Protein AF-A0A5C4U769-F1 (afdb_monomer)

Nearest PDB structures (foldseek):
  7s6h-assembly2_C  TM=7.176E-01  e=9.713E-01  Homo sapiens
  2dmj-assembly1_A  TM=6.409E-01  e=7.586E-01  Homo sapiens
  1uw0-assembly1_A  TM=5.470E-01  e=7.131E-01  Homo sapiens
  6gaw-assembly1_Bu  TM=2.196E-01  e=7.937E+00  Sus scrofa

Secondary structure (DSSP, 8-state):
------------------TTTTTTEEEEEPPTTTTTPEEEEEEEPGGG--S-EEBTTT--EE-TT--EEEEEETTTTT-TTT-EEEEHHHHHT-

Solvent-accessible surface area (backbone atoms only — not comparable to full-atom values): 5805 Å² total; per-residue (Å²): 143,81,86,87,82,81,81,74,76,82,77,77,82,79,67,80,81,50,79,52,61,83,69,56,39,47,78,42,76,35,60,82,90,54,82,53,42,51,24,39,32,30,75,41,50,28,92,74,24,78,59,75,46,59,16,81,80,76,73,45,75,42,57,53,58,44,60,27,30,38,37,25,54,55,85,71,63,76,40,80,84,60,50,44,40,29,45,56,70,49,60,75,72,108

Structure (mmCIF, N/CA/C/O backbone):
data_AF-A0A5C4U769-F1
#
_entry.id   AF-A0A5C4U769-F1
#
loop_
_atom_site.group_PDB
_atom_site.id
_atom_site.type_symbol
_atom_site.label_atom_id
_atom_site.label_alt_id
_atom_site.label_comp_id
_atom_site.label_asym_id
_atom_s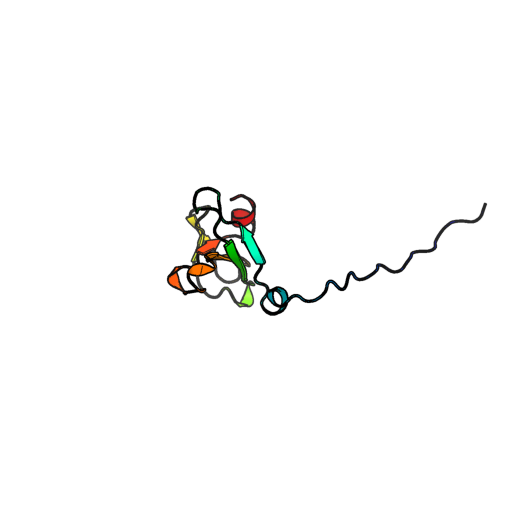ite.label_entity_id
_atom_site.label_seq_id
_atom_site.pdbx_PDB_ins_code
_atom_site.Cartn_x
_atom_site.Cartn_y
_atom_site.Cartn_z
_atom_site.occupancy
_atom_site.B_iso_or_equiv
_atom_site.auth_seq_id
_atom_site.auth_comp_id
_atom_site.auth_asym_id
_atom_site.auth_atom_id
_atom_site.pdbx_PDB_model_num
ATOM 1 N N . MET A 1 1 ? 13.698 46.623 24.304 1.00 50.00 1 MET A N 1
ATOM 2 C CA . MET A 1 1 ? 13.463 45.177 24.075 1.00 50.0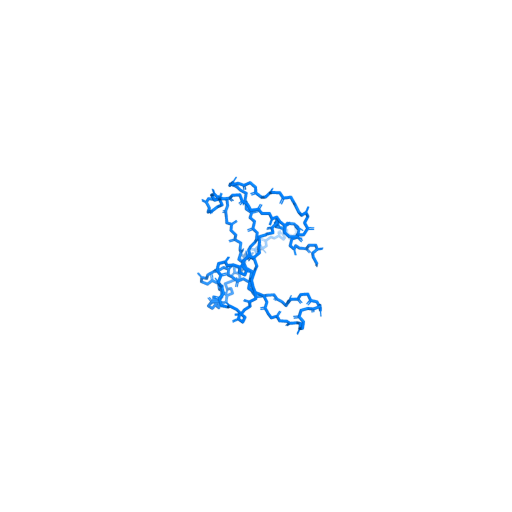0 1 MET A CA 1
ATOM 3 C C . MET A 1 1 ? 11.961 44.922 23.981 1.00 50.00 1 MET A C 1
ATOM 5 O O . MET A 1 1 ? 11.299 44.913 25.006 1.00 50.00 1 MET A O 1
ATOM 9 N N . GLY A 1 2 ? 11.412 44.772 22.771 1.00 51.84 2 GLY A N 1
ATOM 10 C CA . GLY A 1 2 ? 9.989 44.484 22.527 1.00 51.84 2 GLY A CA 1
ATOM 11 C C . GLY A 1 2 ? 9.845 43.192 21.722 1.00 51.84 2 GLY A C 1
ATOM 12 O O . GLY A 1 2 ? 10.534 43.003 20.721 1.00 51.84 2 GLY A O 1
ATOM 13 N N . ARG A 1 3 ? 9.027 42.256 22.208 1.00 56.44 3 ARG A N 1
ATOM 14 C CA . ARG A 1 3 ? 8.926 40.884 21.695 1.00 56.44 3 ARG A CA 1
ATOM 15 C C . ARG A 1 3 ? 8.234 40.834 20.322 1.00 56.44 3 ARG A C 1
ATOM 17 O O . ARG A 1 3 ? 7.063 41.159 20.195 1.00 56.44 3 ARG A O 1
ATOM 24 N N . LYS A 1 4 ? 8.999 40.384 19.319 1.00 56.47 4 LYS A N 1
ATOM 25 C CA . LYS A 1 4 ? 8.667 39.382 18.282 1.00 56.47 4 LYS A CA 1
ATOM 26 C C . LYS A 1 4 ? 7.247 38.814 18.393 1.00 56.47 4 LYS A C 1
ATOM 28 O O . LYS A 1 4 ? 6.955 38.228 19.426 1.00 56.47 4 LYS A O 1
ATOM 33 N N . ASN A 1 5 ? 6.447 38.956 17.324 1.00 59.22 5 ASN A N 1
ATOM 34 C CA . ASN A 1 5 ? 5.462 37.980 16.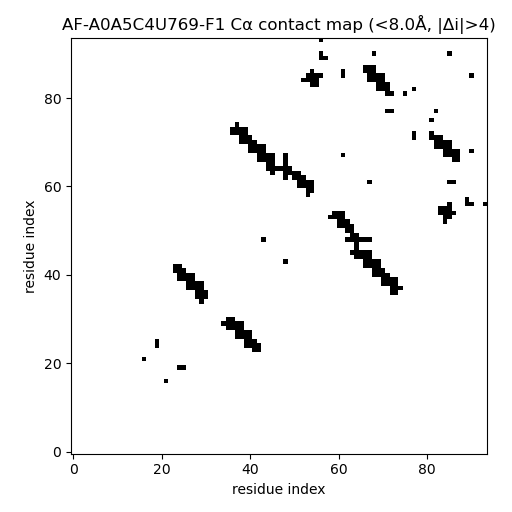817 1.00 59.22 5 ASN A CA 1
ATOM 35 C C . ASN A 1 5 ? 4.697 38.545 15.600 1.00 59.22 5 ASN A C 1
ATOM 37 O O . ASN A 1 5 ? 3.574 39.021 15.721 1.00 59.22 5 ASN A O 1
ATOM 41 N N . ARG A 1 6 ? 5.279 38.450 14.397 1.00 59.16 6 ARG A N 1
ATOM 42 C CA . ARG A 1 6 ? 4.506 38.491 13.144 1.00 59.16 6 ARG A CA 1
ATOM 43 C C . ARG A 1 6 ? 4.480 37.067 12.589 1.00 59.16 6 ARG A C 1
ATOM 45 O O . ARG A 1 6 ? 5.418 36.651 11.918 1.00 59.16 6 ARG A O 1
ATOM 52 N N . ARG A 1 7 ? 3.450 36.284 12.933 1.00 53.28 7 ARG A N 1
ATOM 53 C CA . ARG A 1 7 ? 3.178 35.016 12.239 1.00 53.28 7 ARG A CA 1
ATOM 54 C C . ARG A 1 7 ? 2.674 35.376 10.845 1.00 53.28 7 ARG A C 1
ATOM 56 O O . ARG A 1 7 ? 1.569 35.889 10.710 1.00 53.28 7 ARG A O 1
ATOM 63 N N . ALA A 1 8 ? 3.506 35.160 9.831 1.00 56.66 8 ALA A N 1
ATOM 64 C CA . ALA A 1 8 ? 3.049 35.174 8.450 1.00 56.66 8 ALA A CA 1
ATOM 65 C C . ALA A 1 8 ? 1.978 34.076 8.279 1.00 56.66 8 ALA A C 1
ATOM 67 O O . ALA A 1 8 ? 2.159 32.984 8.830 1.00 56.66 8 ALA A O 1
ATOM 68 N N . PRO A 1 9 ? 0.868 34.335 7.567 1.00 49.12 9 PRO A N 1
ATOM 69 C CA . PRO A 1 9 ? -0.103 33.292 7.275 1.00 49.12 9 PRO A CA 1
ATOM 70 C C . PRO A 1 9 ? 0.582 32.203 6.446 1.00 49.12 9 PRO A C 1
ATOM 72 O O . PRO A 1 9 ? 1.323 32.501 5.505 1.00 49.12 9 PRO A O 1
ATOM 75 N N . ALA A 1 10 ? 0.364 30.943 6.829 1.00 52.41 10 ALA A N 1
ATOM 76 C CA . ALA A 1 10 ? 0.818 29.792 6.068 1.00 52.41 10 ALA A CA 1
ATOM 77 C C . ALA A 1 10 ? 0.299 29.943 4.635 1.00 52.41 10 ALA A C 1
ATOM 79 O O . ALA A 1 10 ? -0.908 29.934 4.399 1.00 52.41 10 ALA A O 1
ATOM 80 N N . ARG A 1 11 ? 1.216 30.157 3.688 1.00 43.91 11 ARG A N 1
ATOM 81 C CA . ARG A 1 11 ? 0.896 30.165 2.265 1.00 43.91 11 ARG A CA 1
ATOM 82 C C . ARG A 1 11 ? 0.431 28.757 1.931 1.00 43.91 11 ARG A C 1
ATOM 84 O O . ARG A 1 11 ? 1.252 27.850 1.837 1.00 43.91 11 ARG A O 1
ATOM 91 N N . SER A 1 12 ? -0.879 28.578 1.813 1.00 50.34 12 SER A N 1
ATOM 92 C CA . SER A 1 12 ? -1.474 27.407 1.188 1.00 50.34 12 SER A CA 1
ATOM 93 C C . SER A 1 12 ? -0.876 27.312 -0.212 1.00 50.34 12 SER A C 1
ATOM 95 O O . SER A 1 12 ? -1.200 28.118 -1.083 1.00 50.34 12 SER A O 1
ATOM 97 N N . ASP A 1 13 ? 0.075 26.397 -0.383 1.00 48.72 13 ASP A N 1
ATOM 98 C CA . ASP A 1 13 ? 0.712 26.055 -1.651 1.00 48.72 13 ASP A CA 1
ATOM 99 C C . ASP A 1 13 ? -0.370 25.444 -2.549 1.00 48.72 13 ASP A C 1
ATOM 101 O O . ASP A 1 13 ? -0.551 24.229 -2.613 1.00 48.72 13 ASP A O 1
ATOM 105 N N . LEU A 1 14 ? -1.177 26.301 -3.180 1.00 49.34 14 LEU A N 1
ATOM 106 C CA . LEU A 1 14 ? -2.088 25.917 -4.247 1.00 49.34 14 LEU A CA 1
ATOM 107 C C . LEU A 1 14 ? -1.222 25.540 -5.447 1.00 49.34 14 LEU A C 1
ATOM 109 O O . LEU A 1 14 ? -0.981 26.338 -6.352 1.00 49.34 14 LEU A O 1
ATOM 113 N N . ARG A 1 15 ? -0.697 24.314 -5.411 1.00 51.97 15 ARG A N 1
ATOM 114 C CA . ARG A 1 15 ? -0.031 23.710 -6.556 1.00 51.97 15 ARG A CA 1
ATOM 115 C C . ARG A 1 15 ? -1.044 23.590 -7.692 1.00 51.97 15 ARG A C 1
ATOM 117 O O . ARG A 1 15 ? -2.182 23.191 -7.433 1.00 51.97 15 ARG A O 1
ATOM 124 N N . PRO A 1 16 ? -0.652 23.922 -8.932 1.00 48.81 16 PRO A N 1
ATOM 125 C CA . PRO A 1 16 ? -1.539 23.814 -10.078 1.00 48.81 16 PRO A CA 1
ATOM 126 C C . PRO A 1 16 ? -2.035 22.374 -10.196 1.00 48.81 16 PRO A C 1
ATOM 128 O O . PRO A 1 16 ? -1.227 21.444 -10.221 1.00 48.81 16 PRO A O 1
ATOM 131 N N . ILE A 1 17 ? -3.361 22.215 -10.243 1.00 50.81 17 ILE A N 1
ATOM 132 C CA . ILE A 1 17 ? -4.026 20.924 -10.406 1.00 50.81 17 ILE A CA 1
ATOM 133 C C . ILE A 1 17 ? -3.694 20.348 -11.784 1.00 50.81 17 ILE A C 1
ATOM 135 O O . ILE A 1 17 ? -4.389 20.581 -12.767 1.00 50.81 17 ILE A O 1
ATOM 139 N N . THR A 1 18 ? -2.589 19.616 -11.886 1.00 47.19 18 THR A N 1
ATOM 140 C CA . THR A 1 18 ? -2.305 18.845 -13.098 1.00 47.19 18 THR A CA 1
ATOM 141 C C . THR A 1 18 ? -3.372 17.761 -13.237 1.00 47.19 18 THR A C 1
ATOM 143 O O . THR A 1 18 ? -3.838 17.232 -12.229 1.00 47.19 18 THR A O 1
ATOM 146 N N . SER A 1 19 ? -3.779 17.393 -14.452 1.00 46.66 19 SER A N 1
ATOM 147 C CA . SER A 1 19 ? -4.869 16.431 -14.695 1.00 46.66 19 SER A CA 1
ATOM 148 C C . SER A 1 19 ? -4.685 15.063 -14.007 1.00 46.66 19 SER A C 1
ATOM 150 O O . SER A 1 19 ? -5.664 14.349 -13.799 1.00 46.66 19 SER A O 1
ATOM 152 N N . SER A 1 20 ? -3.473 14.715 -13.555 1.00 50.91 20 SER A N 1
ATOM 153 C CA . SER A 1 20 ? -3.232 13.554 -12.676 1.00 50.91 20 SER A CA 1
ATOM 154 C C . SER A 1 20 ? -3.825 13.687 -11.261 1.00 50.91 20 SER A C 1
ATOM 156 O O . SER A 1 20 ? -4.030 12.679 -10.584 1.00 50.91 20 SER A O 1
ATOM 158 N N . GLN A 1 21 ? -4.139 14.902 -10.802 1.00 47.34 21 GLN A N 1
ATOM 159 C CA . GLN A 1 21 ? -4.781 15.169 -9.510 1.00 47.34 21 GLN A CA 1
ATOM 160 C C . GLN A 1 21 ? -6.304 15.021 -9.558 1.00 47.34 21 GLN A C 1
ATOM 162 O O . GLN A 1 21 ? -6.900 14.739 -8.523 1.00 47.34 21 GLN A O 1
ATOM 167 N N . VAL A 1 22 ? -6.933 15.103 -10.737 1.00 48.94 22 VAL A N 1
ATOM 168 C CA . VAL A 1 22 ? -8.389 14.901 -10.877 1.00 48.94 22 VAL A CA 1
ATOM 169 C C . VAL A 1 22 ? -8.781 13.440 -10.587 1.00 48.94 22 VAL A C 1
ATOM 171 O O . VAL A 1 22 ? -9.895 13.170 -10.149 1.00 48.94 22 VAL A O 1
ATOM 174 N N . PHE A 1 23 ? -7.838 12.496 -10.725 1.00 51.88 23 PHE A N 1
ATOM 175 C CA . PHE A 1 23 ? -8.065 11.062 -10.487 1.00 51.88 23 PHE A CA 1
ATOM 176 C C . PHE A 1 23 ? -7.161 10.427 -9.417 1.00 51.88 23 PHE A C 1
ATOM 178 O O . PHE A 1 23 ? -7.146 9.199 -9.286 1.00 51.88 23 PHE A O 1
ATOM 185 N N . GLY A 1 24 ? -6.399 11.227 -8.658 1.00 62.94 24 GLY A N 1
ATOM 186 C CA . GLY A 1 24 ? -5.555 10.742 -7.553 1.00 62.94 24 GLY A CA 1
ATOM 187 C C . GLY A 1 24 ? -4.573 9.628 -7.941 1.00 62.94 24 GLY A C 1
ATOM 188 O O . GLY A 1 24 ? -4.214 8.804 -7.099 1.00 62.94 24 GLY A O 1
ATOM 189 N N . THR A 1 25 ? -4.196 9.553 -9.221 1.00 71.19 25 THR A N 1
ATOM 190 C CA . THR A 1 25 ? -3.314 8.506 -9.744 1.00 71.19 25 THR A CA 1
ATOM 191 C C . THR A 1 25 ? -1.909 9.078 -9.853 1.00 71.19 25 THR A C 1
ATOM 193 O O . THR A 1 25 ? -1.634 9.951 -10.673 1.00 71.19 25 THR A O 1
ATOM 196 N N . GLN A 1 26 ? -1.021 8.609 -8.986 1.00 76.31 26 GLN A N 1
ATOM 197 C CA . GLN A 1 26 ? 0.381 8.980 -8.962 1.00 76.31 26 GLN A CA 1
ATOM 198 C C . GLN A 1 26 ? 1.152 8.120 -9.962 1.00 76.31 26 GLN A C 1
ATOM 200 O O . GLN A 1 26 ? 1.121 6.893 -9.895 1.00 76.31 26 GLN A O 1
ATOM 205 N N . LEU A 1 27 ? 1.863 8.768 -10.881 1.00 72.00 27 LEU A N 1
ATOM 206 C CA . LEU A 1 27 ? 2.803 8.092 -11.767 1.00 72.00 27 LEU A CA 1
ATOM 207 C C . LEU A 1 27 ? 4.116 7.878 -11.011 1.00 72.00 27 LEU A C 1
ATOM 209 O O . LEU A 1 27 ? 4.647 8.807 -10.402 1.00 72.00 27 LEU A O 1
ATOM 213 N N . THR A 1 28 ? 4.634 6.659 -11.026 1.00 73.19 28 THR A N 1
ATOM 214 C CA . THR A 1 28 ? 5.931 6.320 -10.440 1.00 73.19 28 THR A CA 1
ATOM 215 C C . THR A 1 28 ? 6.706 5.448 -11.409 1.00 73.19 28 THR A C 1
ATOM 217 O O . THR A 1 28 ? 6.116 4.640 -12.123 1.00 73.19 28 THR A O 1
ATOM 220 N N . SER A 1 29 ? 8.024 5.610 -11.458 1.00 67.12 29 SER A N 1
ATOM 221 C CA . SER A 1 29 ? 8.870 4.718 -12.242 1.00 67.12 29 SER A CA 1
ATOM 222 C C . SER A 1 29 ? 8.791 3.302 -11.668 1.00 67.12 29 SER A C 1
ATOM 224 O O . SER A 1 29 ? 8.835 3.102 -10.450 1.00 67.12 29 SER A O 1
ATOM 226 N N . GLY A 1 30 ? 8.615 2.324 -12.549 1.00 64.06 30 GLY A N 1
ATOM 227 C CA . GLY A 1 30 ? 8.604 0.909 -12.219 1.00 64.06 30 GLY A CA 1
ATOM 228 C C . GLY A 1 30 ? 9.950 0.430 -11.680 1.00 64.06 30 GLY A C 1
ATOM 229 O O . GLY A 1 30 ? 10.970 1.110 -11.839 1.00 64.06 30 GLY A O 1
ATOM 230 N N . PRO A 1 31 ? 9.973 -0.734 -11.013 1.00 62.44 31 PRO A N 1
ATOM 231 C CA . PRO A 1 31 ? 11.212 -1.316 -10.522 1.00 62.44 31 PRO A CA 1
ATOM 232 C C . PRO A 1 31 ? 12.190 -1.598 -11.677 1.00 62.44 31 PRO A C 1
ATOM 234 O O . PRO A 1 31 ? 11.796 -1.822 -12.819 1.00 62.44 31 PRO A O 1
ATOM 237 N N . ARG A 1 32 ? 13.495 -1.602 -11.374 1.00 56.50 32 ARG A N 1
ATOM 238 C CA . ARG A 1 32 ? 14.590 -1.687 -12.365 1.00 56.50 32 ARG A CA 1
ATOM 239 C C . ARG A 1 32 ? 14.498 -2.894 -13.312 1.00 56.50 32 ARG A C 1
ATOM 241 O O . ARG A 1 32 ? 15.026 -2.824 -14.418 1.00 56.50 32 ARG A O 1
ATOM 248 N N . TRP A 1 33 ? 13.862 -3.983 -12.885 1.00 58.38 33 TRP A N 1
ATOM 249 C CA . TRP A 1 33 ? 13.697 -5.200 -13.684 1.00 58.38 33 TRP A CA 1
ATOM 250 C C . TRP A 1 33 ? 12.591 -5.096 -14.748 1.00 58.38 33 TRP A C 1
ATOM 252 O O . TRP A 1 33 ? 12.594 -5.884 -15.687 1.00 58.38 33 TRP A O 1
ATOM 262 N N . ASP A 1 34 ? 11.713 -4.094 -14.663 1.00 59.28 34 ASP A N 1
ATOM 263 C CA . ASP A 1 34 ? 10.591 -3.866 -15.583 1.00 59.28 34 ASP A CA 1
ATOM 264 C C . ASP A 1 34 ? 10.876 -2.697 -16.544 1.00 59.28 34 ASP A C 1
ATOM 266 O O . ASP A 1 34 ? 10.090 -1.768 -16.694 1.00 59.28 34 ASP A O 1
ATOM 270 N N . ARG A 1 35 ? 12.091 -2.665 -17.110 1.00 57.72 35 ARG A N 1
ATOM 271 C CA . ARG A 1 35 ? 12.547 -1.680 -18.119 1.00 57.72 35 ARG A CA 1
ATOM 272 C C . ARG A 1 35 ? 12.336 -0.188 -17.783 1.00 57.72 35 ARG A C 1
ATOM 274 O O . ARG A 1 35 ? 12.385 0.636 -18.689 1.00 57.72 35 ARG A O 1
ATOM 281 N N . GLN A 1 36 ? 12.160 0.181 -16.510 1.00 60.56 36 GLN A N 1
ATOM 282 C CA . GLN A 1 36 ? 11.746 1.538 -16.096 1.00 60.56 36 GLN A CA 1
ATOM 283 C C . GLN A 1 36 ? 10.401 1.982 -16.701 1.00 60.56 36 GLN A C 1
ATOM 285 O O . GLN A 1 36 ? 10.171 3.176 -16.907 1.00 60.56 36 GLN A O 1
ATOM 290 N N . GLU A 1 37 ? 9.482 1.050 -16.955 1.00 67.88 37 GLU A N 1
ATOM 291 C CA . GLU A 1 37 ? 8.133 1.404 -17.384 1.00 67.88 37 GLU A CA 1
ATOM 292 C C . GLU A 1 37 ? 7.431 2.262 -16.327 1.00 67.88 37 GLU A C 1
ATOM 294 O O . GLU A 1 37 ? 7.672 2.160 -15.123 1.00 67.88 37 GLU A O 1
ATOM 299 N N . THR A 1 38 ? 6.587 3.188 -16.775 1.00 75.88 38 THR A N 1
ATOM 300 C CA . THR A 1 38 ? 5.856 4.063 -15.857 1.00 75.88 38 THR A CA 1
ATOM 301 C C . THR A 1 38 ? 4.671 3.300 -15.280 1.00 75.88 38 THR A C 1
ATOM 303 O O . THR A 1 38 ? 3.819 2.819 -16.023 1.00 75.88 38 THR A O 1
ATOM 306 N N . TYR A 1 39 ? 4.581 3.235 -13.957 1.00 79.06 39 TYR A N 1
ATOM 307 C CA . TYR A 1 39 ? 3.456 2.648 -13.241 1.00 79.06 39 TYR A CA 1
ATOM 308 C C . TYR A 1 39 ? 2.489 3.732 -12.786 1.00 79.06 39 TYR A C 1
ATOM 310 O O . TYR A 1 39 ? 2.876 4.753 -12.215 1.00 79.06 39 TYR A O 1
ATOM 318 N N . CYS A 1 40 ? 1.207 3.474 -12.999 1.00 84.69 40 CYS A N 1
ATOM 319 C CA . CYS A 1 40 ? 0.114 4.230 -12.421 1.00 84.69 40 CYS A CA 1
ATOM 320 C C . CYS A 1 40 ? -0.229 3.632 -11.057 1.00 8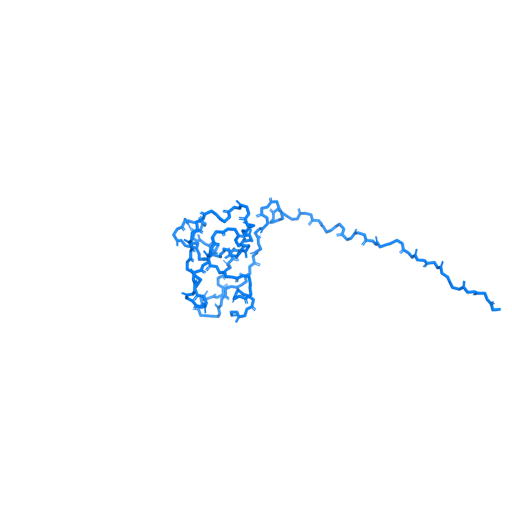4.69 40 CYS A C 1
ATOM 322 O O . CYS A 1 40 ? -0.496 2.437 -10.947 1.00 84.69 40 CYS A O 1
ATOM 324 N N . VAL A 1 41 ? -0.243 4.465 -10.021 1.00 86.94 41 VAL A N 1
ATOM 325 C CA . VAL A 1 41 ? -0.565 4.070 -8.648 1.00 86.94 41 VAL A CA 1
ATOM 326 C C . VAL A 1 41 ? -1.748 4.872 -8.169 1.00 86.94 41 VAL A C 1
ATOM 328 O O . VAL A 1 41 ? -1.713 6.098 -8.184 1.00 86.94 41 VAL A O 1
ATOM 331 N N . ARG A 1 42 ? -2.773 4.204 -7.663 1.00 86.62 42 ARG A N 1
ATOM 332 C CA . ARG A 1 42 ? -3.915 4.860 -7.037 1.00 86.62 42 ARG A CA 1
ATOM 333 C C . ARG A 1 42 ? -4.083 4.386 -5.610 1.00 86.62 42 ARG A C 1
ATOM 335 O O . ARG A 1 42 ? -3.990 3.194 -5.327 1.00 86.62 42 ARG A O 1
ATOM 342 N N . VAL A 1 43 ? -4.372 5.321 -4.716 1.00 87.62 43 VAL A N 1
ATOM 343 C CA . VAL A 1 43 ? -4.789 4.990 -3.354 1.00 87.62 43 VAL A CA 1
ATOM 344 C C . VAL A 1 43 ? -6.267 4.602 -3.389 1.00 87.62 43 VAL A C 1
ATOM 346 O O . VAL A 1 43 ? -7.108 5.345 -3.896 1.00 87.62 43 VAL A O 1
ATOM 349 N N . MET A 1 44 ? -6.580 3.416 -2.881 1.00 87.94 44 MET A N 1
ATOM 350 C CA . MET A 1 44 ? -7.941 2.974 -2.611 1.00 87.94 44 MET A CA 1
ATOM 351 C C . MET A 1 44 ? -8.240 3.216 -1.142 1.00 87.94 44 MET A C 1
ATOM 353 O O . MET A 1 44 ? -7.600 2.638 -0.265 1.00 87.94 44 MET A O 1
ATOM 357 N N . SER A 1 45 ? -9.211 4.082 -0.892 1.00 87.44 45 SER A N 1
ATOM 358 C CA . SER A 1 45 ? -9.739 4.351 0.438 1.00 87.44 45 SER A CA 1
ATOM 359 C C . SER A 1 45 ? -10.472 3.133 1.008 1.00 87.44 45 SER A C 1
ATOM 361 O O . SER A 1 45 ? -11.020 2.321 0.258 1.00 87.44 45 SER A O 1
ATOM 363 N N . ALA A 1 46 ? -10.521 3.047 2.337 1.00 85.38 46 ALA A N 1
ATOM 364 C CA . ALA A 1 46 ? -11.247 2.020 3.082 1.00 85.38 46 ALA A CA 1
ATOM 365 C C . ALA A 1 46 ? -12.702 1.821 2.613 1.00 85.38 46 ALA A C 1
ATOM 367 O O . ALA A 1 46 ? -13.138 0.683 2.466 1.00 85.38 46 ALA A O 1
ATOM 368 N N . ASP A 1 47 ? -13.428 2.901 2.303 1.00 86.44 47 ASP A N 1
ATOM 369 C CA . ASP A 1 47 ? -14.826 2.847 1.845 1.00 86.44 47 ASP A CA 1
ATOM 370 C C . ASP A 1 47 ? -14.995 2.129 0.496 1.00 86.44 47 ASP A C 1
ATOM 372 O O . ASP A 1 47 ? -16.020 1.501 0.239 1.00 86.44 47 ASP A O 1
ATOM 376 N N . ARG A 1 48 ? -13.968 2.176 -0.362 1.00 83.75 48 ARG A N 1
ATOM 377 C CA . ARG A 1 48 ? -13.958 1.517 -1.678 1.00 83.75 48 ARG A CA 1
ATOM 378 C C . ARG A 1 48 ? -13.351 0.119 -1.634 1.00 83.75 48 ARG A C 1
ATOM 380 O O . ARG A 1 48 ? -13.445 -0.620 -2.616 1.00 83.75 48 ARG A O 1
ATOM 387 N N . ALA A 1 49 ? -12.716 -0.248 -0.524 1.00 87.44 49 ALA A N 1
ATOM 388 C CA . ALA A 1 49 ? -12.112 -1.552 -0.310 1.00 87.44 49 ALA A CA 1
ATOM 389 C C . ALA A 1 49 ? -13.184 -2.548 0.147 1.00 87.44 49 ALA A C 1
ATOM 391 O O . ALA A 1 49 ? -13.262 -2.901 1.315 1.00 87.44 49 ALA A O 1
ATOM 392 N N . THR A 1 50 ? -14.037 -2.995 -0.772 1.00 87.31 50 THR A N 1
ATOM 393 C CA . THR A 1 50 ? -15.125 -3.945 -0.467 1.00 87.31 50 THR A CA 1
ATOM 394 C C . THR A 1 50 ? -14.753 -5.403 -0.729 1.00 87.31 50 THR A C 1
ATOM 396 O O . THR A 1 50 ? -15.502 -6.306 -0.369 1.00 87.31 50 THR A O 1
ATOM 399 N N . LYS A 1 51 ? -13.598 -5.649 -1.360 1.00 87.88 51 LYS A N 1
ATOM 400 C CA . LYS A 1 51 ? -13.124 -6.981 -1.753 1.00 87.88 51 LYS A CA 1
ATOM 401 C C . LYS A 1 51 ? -11.793 -7.306 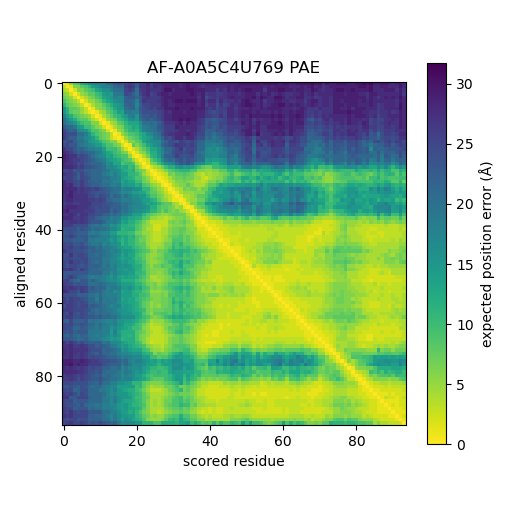-1.087 1.00 87.88 51 LYS A C 1
ATOM 403 O O . LYS A 1 51 ? -10.974 -6.415 -0.871 1.00 87.88 51 LYS A O 1
ATOM 408 N N . VAL A 1 52 ? -11.589 -8.593 -0.815 1.00 90.19 52 VAL A N 1
ATOM 409 C CA . VAL A 1 52 ? -10.314 -9.130 -0.333 1.00 90.19 52 VAL A CA 1
ATOM 410 C C . VAL A 1 52 ? -9.363 -9.293 -1.518 1.00 90.19 52 VAL A C 1
ATOM 412 O O . VAL A 1 52 ? -9.738 -9.867 -2.539 1.00 90.19 52 VAL A O 1
ATOM 415 N N . TYR A 1 53 ? -8.129 -8.816 -1.368 1.00 90.81 53 TYR A N 1
ATOM 416 C CA . TYR A 1 53 ? -7.059 -8.976 -2.360 1.00 90.81 53 TYR A CA 1
ATOM 417 C C . TYR A 1 53 ? -5.781 -9.508 -1.709 1.00 90.81 53 TYR A C 1
ATOM 419 O O . TYR A 1 53 ? -5.623 -9.418 -0.496 1.00 90.81 53 TYR A O 1
ATOM 427 N N . ILE A 1 54 ? -4.847 -10.038 -2.501 1.00 92.00 54 ILE A N 1
ATOM 428 C CA . ILE A 1 54 ? -3.534 -10.494 -2.018 1.00 92.00 54 ILE A CA 1
ATOM 429 C C . ILE A 1 54 ? -2.475 -9.444 -2.351 1.00 92.00 54 ILE A C 1
ATOM 431 O O . ILE A 1 54 ? -2.392 -8.970 -3.485 1.00 92.00 54 ILE A O 1
ATOM 435 N N . CYS A 1 55 ? -1.663 -9.079 -1.359 1.00 91.69 55 CYS A N 1
ATOM 436 C CA . CYS A 1 55 ? -0.579 -8.121 -1.526 1.00 91.69 55 CYS A CA 1
ATOM 437 C C . CYS A 1 55 ? 0.638 -8.770 -2.195 1.00 91.69 55 CYS A C 1
ATOM 439 O O . CYS A 1 55 ? 1.233 -9.678 -1.623 1.00 91.69 55 CYS A O 1
ATOM 441 N N . ALA A 1 56 ? 1.084 -8.253 -3.342 1.00 87.94 56 ALA A N 1
ATOM 442 C CA . ALA A 1 56 ? 2.214 -8.833 -4.083 1.00 87.94 56 ALA A CA 1
ATOM 443 C C . ALA A 1 56 ? 3.583 -8.715 -3.373 1.00 87.94 56 ALA A C 1
ATOM 445 O 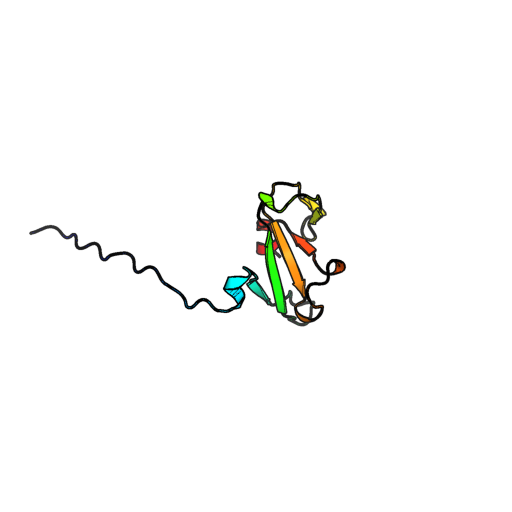O . ALA A 1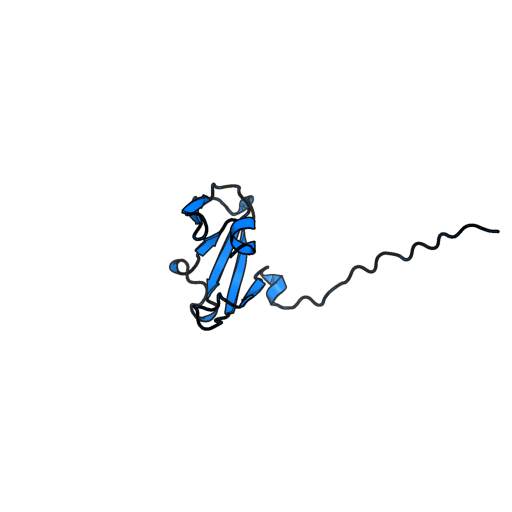 56 ? 4.497 -9.462 -3.694 1.00 87.94 56 ALA A O 1
AT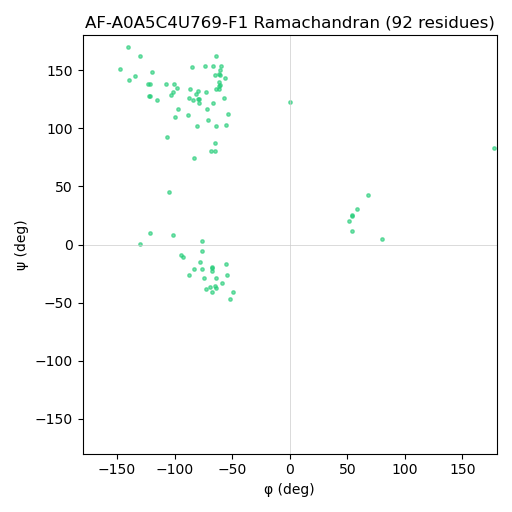OM 446 N N . GLY A 1 57 ? 3.738 -7.793 -2.415 1.00 86.75 57 GLY A N 1
ATOM 447 C CA . GLY A 1 57 ? 5.005 -7.611 -1.689 1.00 86.75 57 GLY A CA 1
ATOM 448 C C . GLY A 1 57 ? 5.184 -8.491 -0.450 1.00 86.75 57 GLY A C 1
ATOM 449 O O . GLY A 1 57 ? 6.308 -8.752 -0.045 1.00 86.75 57 GLY A O 1
ATOM 450 N N . CYS A 1 58 ? 4.093 -8.920 0.186 1.00 90.75 58 CYS A N 1
ATOM 451 C CA . CYS A 1 58 ? 4.151 -9.702 1.428 1.00 90.75 58 CYS A CA 1
ATOM 452 C C . CYS A 1 58 ? 3.292 -10.967 1.391 1.00 90.75 58 CYS A C 1
ATOM 454 O O . CYS A 1 58 ? 3.220 -11.667 2.391 1.00 90.75 58 CYS A O 1
ATOM 456 N N . ASN A 1 59 ? 2.605 -11.231 0.278 1.00 91.81 59 ASN A N 1
ATOM 457 C CA . ASN A 1 59 ? 1.659 -12.332 0.094 1.00 91.81 59 ASN A CA 1
ATOM 458 C C . ASN A 1 59 ? 0.520 -12.422 1.129 1.00 91.81 59 ASN A C 1
ATOM 460 O O . ASN A 1 59 ? -0.231 -13.393 1.128 1.00 91.81 59 ASN A O 1
ATOM 464 N N . GLN A 1 60 ? 0.324 -11.392 1.957 1.00 91.19 60 GLN A N 1
ATOM 465 C CA . GLN A 1 60 ? -0.767 -11.325 2.928 1.00 91.19 60 GLN A CA 1
ATOM 466 C C . GLN A 1 60 ? -2.058 -10.787 2.297 1.00 91.19 60 GLN A C 1
ATOM 468 O O . GLN A 1 60 ? -2.029 -9.984 1.358 1.00 91.19 60 GLN A O 1
ATOM 473 N N . THR A 1 61 ? -3.198 -11.184 2.862 1.00 92.38 61 THR A N 1
ATOM 474 C CA . THR A 1 61 ? -4.523 -10.687 2.471 1.00 92.38 61 THR A CA 1
ATOM 475 C C . THR A 1 61 ? -4.754 -9.251 2.936 1.00 92.38 61 THR A C 1
ATOM 477 O O . THR A 1 61 ? -4.597 -8.947 4.118 1.00 92.38 61 THR A O 1
ATOM 480 N N . ILE A 1 62 ? -5.224 -8.403 2.027 1.00 90.75 62 ILE A N 1
ATOM 481 C CA . ILE A 1 62 ? -5.763 -7.072 2.294 1.00 90.75 62 ILE A CA 1
ATOM 482 C C . ILE A 1 62 ? -7.258 -7.240 2.569 1.00 90.75 62 ILE A C 1
ATOM 484 O O . ILE A 1 62 ? -8.017 -7.601 1.668 1.00 90.75 62 ILE A O 1
ATOM 488 N N . GLN A 1 63 ? -7.669 -7.009 3.813 1.00 91.19 63 GLN A N 1
ATOM 489 C CA . GLN A 1 63 ? -9.073 -7.096 4.217 1.00 91.19 63 GLN A CA 1
ATOM 490 C C . GLN A 1 63 ? -9.884 -5.901 3.682 1.00 91.19 63 GLN A C 1
ATOM 492 O O . GLN A 1 63 ? -9.319 -4.818 3.469 1.00 91.19 63 GLN A O 1
ATOM 497 N N . PRO A 1 64 ? -11.203 -6.065 3.474 1.00 90.25 64 PRO A N 1
ATOM 498 C CA . PRO A 1 64 ? -12.074 -4.945 3.154 1.00 90.25 64 PRO A CA 1
ATOM 499 C C . PRO A 1 64 ? -12.059 -3.902 4.281 1.00 90.25 64 PRO A C 1
ATOM 501 O O . PRO A 1 64 ? -11.837 -4.227 5.445 1.00 90.25 64 PRO A O 1
ATOM 504 N N . GLY A 1 65 ? -12.268 -2.632 3.937 1.00 89.31 65 GLY A N 1
ATOM 505 C CA . GLY A 1 65 ? -12.177 -1.521 4.888 1.00 89.31 65 GLY A CA 1
ATOM 506 C C . GLY A 1 65 ? -10.749 -1.054 5.191 1.00 89.31 65 GLY A C 1
ATOM 507 O O . GLY A 1 65 ? -10.568 -0.168 6.022 1.00 89.31 65 GLY A O 1
ATOM 508 N N . ILE A 1 66 ? -9.726 -1.600 4.522 1.00 89.19 66 ILE A N 1
ATOM 509 C CA . ILE A 1 66 ? -8.334 -1.156 4.673 1.00 89.19 66 ILE A CA 1
ATOM 510 C C . ILE A 1 66 ? -7.913 -0.299 3.480 1.00 89.19 66 ILE A C 1
ATOM 512 O O . ILE A 1 66 ? -8.008 -0.711 2.320 1.00 89.19 66 ILE A O 1
ATOM 516 N N . THR A 1 67 ? -7.370 0.881 3.777 1.00 89.94 67 THR A N 1
ATOM 517 C CA . THR A 1 67 ? -6.746 1.745 2.773 1.00 89.94 67 THR A CA 1
ATOM 518 C C . THR A 1 67 ? -5.483 1.090 2.218 1.00 89.94 67 THR A C 1
ATOM 520 O O . THR A 1 67 ? -4.534 0.804 2.952 1.00 89.94 67 THR A O 1
ATOM 523 N N . HIS A 1 68 ? -5.451 0.884 0.906 1.00 91.19 68 HIS A N 1
ATOM 524 C CA . HIS A 1 68 ? -4.364 0.198 0.212 1.00 91.19 68 HIS A CA 1
ATOM 525 C C . HIS A 1 68 ? -4.044 0.880 -1.124 1.00 91.19 68 HIS A C 1
ATOM 527 O O . HIS A 1 68 ? -4.750 1.784 -1.567 1.00 91.19 68 HIS A O 1
ATOM 533 N N . LYS A 1 69 ? -2.946 0.485 -1.767 1.00 91.06 69 LYS A N 1
ATOM 534 C CA . LYS A 1 69 ? -2.487 1.039 -3.045 1.00 91.06 69 LYS A CA 1
ATOM 535 C C . LYS A 1 69 ? -2.713 0.025 -4.159 1.00 91.06 69 LYS A C 1
ATOM 537 O O . LYS A 1 69 ? -2.470 -1.166 -3.987 1.00 91.06 69 LYS A O 1
ATOM 542 N N . VAL A 1 70 ? -3.179 0.504 -5.302 1.00 90.19 70 VAL A N 1
ATOM 543 C CA . VAL A 1 70 ? -3.377 -0.293 -6.511 1.00 90.19 70 VAL A CA 1
ATOM 544 C C . VAL A 1 70 ? -2.428 0.233 -7.565 1.00 90.19 70 VAL A C 1
ATOM 546 O O . VAL A 1 70 ? -2.451 1.425 -7.860 1.00 90.19 70 VAL A O 1
ATOM 549 N N . ALA A 1 71 ? -1.592 -0.644 -8.103 1.00 87.94 71 ALA A N 1
ATOM 550 C CA . ALA A 1 71 ? -0.586 -0.300 -9.090 1.00 87.94 71 ALA A CA 1
ATOM 551 C C . ALA A 1 71 ? -0.768 -1.128 -10.359 1.00 87.94 71 ALA A C 1
ATOM 553 O O . ALA A 1 71 ? -1.032 -2.328 -10.283 1.00 87.94 71 ALA A O 1
ATOM 554 N N . TRP A 1 72 ? -0.619 -0.481 -11.509 1.00 85.69 72 TRP A N 1
ATOM 555 C CA . TRP A 1 72 ? -0.668 -1.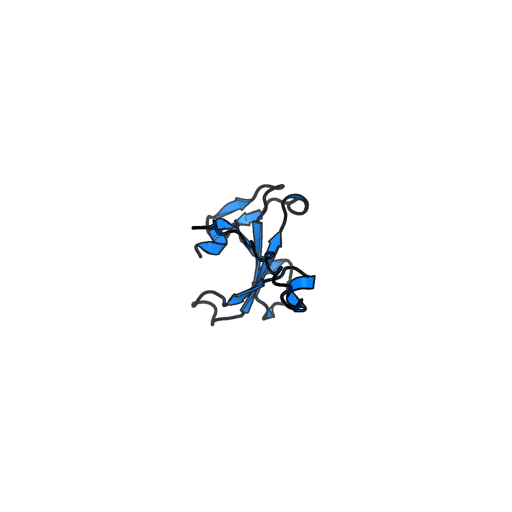117 -12.822 1.00 85.69 72 TRP A CA 1
ATOM 556 C C . TRP A 1 72 ? 0.276 -0.396 -13.799 1.00 85.69 72 TRP A C 1
ATOM 558 O O . TRP A 1 72 ? 0.515 0.807 -13.634 1.00 85.69 72 TRP A O 1
ATOM 568 N N . PRO A 1 73 ? 0.821 -1.096 -14.804 1.00 81.12 73 PRO A N 1
ATOM 569 C CA . PRO A 1 73 ? 1.617 -0.479 -15.862 1.00 81.12 73 PRO A CA 1
ATOM 570 C C . PRO A 1 73 ? 0.783 0.532 -16.661 1.00 81.12 73 PRO A C 1
ATOM 572 O O . PRO A 1 73 ? -0.399 0.315 -16.945 1.00 81.12 73 PRO A O 1
ATOM 575 N N . ARG A 1 74 ? 1.389 1.668 -17.024 1.00 75.50 74 ARG A N 1
ATOM 576 C CA . ARG A 1 74 ? 0.721 2.716 -17.813 1.00 75.50 74 ARG A CA 1
ATOM 577 C C . ARG A 1 74 ? 0.339 2.217 -19.207 1.00 75.50 74 ARG A C 1
ATOM 579 O O . ARG A 1 74 ? -0.724 2.593 -19.693 1.00 75.50 74 ARG A O 1
ATOM 586 N N . ASP A 1 75 ? 1.192 1.397 -19.816 1.00 69.88 75 ASP A N 1
ATOM 587 C CA . ASP A 1 75 ? 1.029 0.911 -21.190 1.00 69.88 75 ASP A CA 1
ATOM 588 C C . ASP A 1 75 ? -0.174 -0.037 -21.336 1.00 69.88 75 ASP A C 1
ATOM 590 O O . ASP A 1 75 ? -0.995 0.119 -22.235 1.00 69.88 75 ASP A O 1
ATOM 594 N N . SER A 1 76 ? -0.390 -0.926 -20.361 1.00 64.38 76 SER A N 1
ATOM 595 C CA . SER A 1 76 ? -1.480 -1.917 -20.391 1.00 64.38 76 SER A CA 1
ATOM 596 C C . SER A 1 76 ? -2.876 -1.343 -20.077 1.00 64.38 76 SER A C 1
ATOM 598 O O . SER A 1 76 ? -3.863 -2.080 -20.035 1.00 64.38 76 SER A O 1
ATOM 600 N N . GLY A 1 77 ? -3.000 -0.025 -19.874 1.00 57.59 77 GLY A N 1
ATOM 601 C CA . GLY A 1 77 ? -4.291 0.670 -19.929 1.00 57.59 77 GLY A CA 1
ATOM 602 C C . GLY A 1 77 ? -5.286 0.338 -18.809 1.00 57.59 77 GLY A C 1
ATOM 603 O O . GLY A 1 77 ? -6.476 0.193 -19.073 1.00 57.59 77 GLY A O 1
ATOM 604 N N . ALA A 1 78 ? -4.830 0.234 -17.555 1.00 61.12 78 ALA A N 1
ATOM 605 C CA . ALA A 1 78 ? -5.688 0.041 -16.371 1.00 61.12 78 ALA A CA 1
ATOM 606 C C . ALA A 1 78 ? -6.658 -1.159 -16.447 1.00 61.12 78 ALA A C 1
ATOM 608 O O . ALA A 1 78 ? -7.699 -1.158 -15.776 1.00 61.12 78 ALA A O 1
ATOM 609 N N . ARG A 1 79 ? -6.333 -2.187 -17.244 1.00 67.94 79 ARG A N 1
ATOM 610 C CA . ARG A 1 79 ? -7.109 -3.430 -17.296 1.00 67.94 79 ARG A CA 1
ATOM 611 C C . ARG A 1 79 ? -7.215 -4.040 -15.904 1.00 67.94 79 ARG A C 1
ATOM 613 O O . ARG A 1 79 ? -6.293 -3.953 -15.099 1.00 67.94 79 ARG A O 1
ATOM 620 N N . LEU A 1 80 ? -8.371 -4.637 -15.610 1.00 64.38 80 LEU A N 1
ATOM 621 C CA . LEU A 1 80 ? -8.676 -5.141 -14.269 1.00 64.38 80 LEU A CA 1
ATOM 622 C C . LEU A 1 80 ? -7.655 -6.186 -13.792 1.00 64.38 80 LEU A C 1
ATOM 624 O O . LEU A 1 80 ? -7.385 -6.217 -12.594 1.00 64.38 80 LEU A O 1
ATOM 628 N N . ASP A 1 81 ? -7.118 -6.972 -14.728 1.00 70.69 81 ASP A N 1
ATOM 629 C CA . ASP A 1 81 ? -6.166 -8.068 -14.516 1.00 70.69 81 ASP A CA 1
ATOM 630 C C . ASP A 1 81 ? -4.754 -7.581 -14.143 1.00 70.69 81 ASP A C 1
ATOM 632 O O . ASP A 1 81 ? -4.130 -8.095 -13.220 1.00 70.69 81 ASP A O 1
ATOM 636 N N . ASP A 1 82 ? -4.300 -6.483 -14.752 1.00 78.06 82 ASP A N 1
ATOM 637 C CA . ASP A 1 82 ? -2.986 -5.881 -14.489 1.00 78.06 82 ASP A CA 1
ATOM 638 C C . ASP A 1 82 ? -2.912 -5.090 -13.169 1.00 78.06 82 ASP A C 1
ATOM 640 O O . ASP A 1 82 ? -1.846 -4.611 -12.763 1.00 78.06 82 ASP A O 1
ATOM 644 N N . ARG A 1 83 ? -4.040 -4.925 -12.465 1.00 85.06 83 ARG A N 1
ATOM 645 C CA . ARG A 1 83 ? -4.101 -4.168 -11.208 1.00 85.06 83 ARG A CA 1
ATOM 646 C C . ARG A 1 83 ? -3.629 -5.015 -10.039 1.00 85.06 83 ARG A C 1
ATOM 648 O O . ARG A 1 83 ? -4.374 -5.796 -9.445 1.00 85.06 83 ARG A O 1
ATOM 655 N N . ARG A 1 84 ? -2.395 -4.763 -9.625 1.00 89.38 84 ARG A N 1
ATOM 656 C CA . ARG A 1 84 ? -1.798 -5.368 -8.437 1.00 89.38 84 ARG A CA 1
ATOM 657 C C . ARG A 1 84 ? -2.147 -4.547 -7.206 1.00 89.38 84 ARG A C 1
ATOM 659 O O . ARG A 1 84 ? -2.017 -3.324 -7.202 1.00 89.38 84 ARG A O 1
ATOM 666 N N . HIS A 1 85 ? -2.570 -5.229 -6.150 1.00 91.00 85 HIS A N 1
ATOM 667 C CA . HIS A 1 85 ? -2.960 -4.602 -4.893 1.00 91.00 85 HIS A CA 1
ATOM 668 C C . HIS A 1 85 ? -1.815 -4.731 -3.887 1.00 91.00 85 HIS A C 1
ATOM 670 O O . HIS A 1 85 ? -1.151 -5.763 -3.811 1.00 91.00 85 HIS A O 1
ATOM 676 N N . TRP A 1 86 ? -1.561 -3.664 -3.139 1.00 91.56 86 TRP A N 1
ATOM 677 C CA . TRP A 1 86 ? -0.446 -3.551 -2.207 1.00 91.56 86 TRP A CA 1
ATOM 678 C C . TRP A 1 86 ? -0.900 -2.850 -0.937 1.00 91.56 86 TRP A C 1
ATOM 680 O O . TRP A 1 86 ? -1.611 -1.850 -0.999 1.00 91.56 86 TRP A O 1
ATOM 690 N N . HIS A 1 87 ? -0.420 -3.287 0.224 1.00 91.88 87 HIS A N 1
ATOM 691 C CA . HIS A 1 87 ? -0.520 -2.455 1.421 1.00 91.88 87 HIS A CA 1
ATOM 692 C C . HIS A 1 87 ? 0.249 -1.145 1.218 1.00 91.88 87 HIS A C 1
ATOM 694 O O . HIS A 1 87 ? 1.305 -1.135 0.580 1.00 91.88 87 HIS A O 1
ATOM 700 N N . SER A 1 88 ? -0.229 -0.052 1.817 1.00 87.44 88 SER A N 1
ATOM 701 C CA . SER A 1 88 ? 0.418 1.263 1.714 1.00 87.44 88 SER A CA 1
ATOM 702 C C . SER A 1 88 ? 1.907 1.214 2.072 1.00 87.44 88 SER A C 1
ATOM 704 O O . SER A 1 88 ? 2.727 1.679 1.281 1.00 87.44 88 SER A O 1
ATOM 706 N N . GLY A 1 89 ? 2.251 0.552 3.186 1.00 87.62 89 GLY A N 1
ATOM 707 C CA . GLY A 1 89 ? 3.636 0.386 3.633 1.00 87.62 89 GLY A CA 1
ATOM 708 C C . GLY A 1 89 ? 4.453 -0.632 2.829 1.00 87.62 89 GLY A C 1
ATOM 709 O O . GLY A 1 89 ? 5.660 -0.461 2.697 1.00 87.62 89 GLY A O 1
ATOM 710 N N . CYS A 1 90 ? 3.829 -1.661 2.245 1.00 89.06 90 CYS A N 1
ATOM 711 C CA . CYS A 1 90 ? 4.536 -2.598 1.360 1.00 89.06 90 CYS A CA 1
ATOM 712 C C . CYS A 1 90 ? 4.939 -1.924 0.046 1.00 89.06 90 CYS A C 1
ATOM 714 O O . CYS A 1 90 ? 6.016 -2.184 -0.470 1.00 89.06 90 CYS A O 1
ATOM 716 N N . TRP A 1 91 ? 4.097 -1.031 -0.475 1.00 87.06 91 TRP A N 1
ATOM 717 C CA . TRP A 1 91 ? 4.391 -0.277 -1.692 1.00 87.06 91 TRP A CA 1
ATOM 718 C C . TRP A 1 91 ? 5.577 0.679 -1.540 1.00 87.06 91 TRP A C 1
ATOM 720 O O . TRP A 1 91 ? 6.322 0.889 -2.493 1.00 87.06 91 TRP A O 1
ATOM 730 N N . GLU A 1 92 ? 5.727 1.286 -0.362 1.00 83.69 92 GLU A N 1
ATOM 731 C CA . GLU A 1 92 ? 6.804 2.243 -0.068 1.00 83.69 92 GLU A CA 1
ATOM 732 C C . GLU A 1 92 ? 8.156 1.564 0.166 1.00 83.69 92 GLU A C 1
ATOM 734 O O . GLU A 1 92 ? 9.186 2.210 0.020 1.00 83.69 92 GLU A O 1
ATOM 739 N N . ARG A 1 93 ? 8.157 0.269 0.502 1.00 82.06 93 ARG A N 1
ATOM 740 C CA . ARG A 1 93 ? 9.361 -0.526 0.794 1.00 82.06 93 ARG A CA 1
ATOM 741 C C . ARG A 1 93 ? 9.803 -1.428 -0.370 1.00 82.06 93 ARG A C 1
ATOM 743 O O . ARG A 1 93 ? 10.641 -2.296 -0.149 1.00 82.06 93 ARG A O 1
ATOM 750 N N . ARG A 1 94 ? 9.192 -1.284 -1.550 1.00 74.31 94 ARG A N 1
ATOM 751 C CA . ARG A 1 94 ? 9.423 -2.149 -2.720 1.00 74.31 94 ARG A CA 1
ATOM 752 C C . ARG A 1 94 ? 10.660 -1.762 -3.527 1.00 74.31 94 ARG A C 1
ATOM 754 O O . ARG A 1 94 ? 11.000 -0.559 -3.520 1.00 74.31 94 ARG A O 1
#

Foldseek 3Di:
DDDDDDDDPPPPPPDPPDVCNVQQWDWDQDPPVVVRFIKTKHKDALVRQPDWDAAPQPRDIDHRSATWMWIAGPVVPPPVVRTHIHHPVSVVVD

Radius of gyration: 18.71 Å; Cα contacts (8 Å, |Δi|>4): 141; chains: 1; bounding box: 30×58×45 Å

Sequence (94 aa):
MGRKNRRAPARSDLRPITSSQVFGTQLTSGPRWDRQETYCVRVMSADRATKVYICAGCNQTIQPGITHKVAWPRDSGARLDDRRHWHSGCWERR

pLDDT: mean 73.49, std 16.05, range [43.91, 92.38]

Mean predicted aligned error: 12.68 Å

Organism: NCBI:txid1448266

InterPro domains:
  IPR059804 Rv1322/Mb1356/MT1363.1-like [PF27609] (35-92)